Protein AF-A0A968XAH8-F1 (afdb_monomer_lite)

Structure (mmCIF, N/CA/C/O backbone):
data_AF-A0A968XAH8-F1
#
_entry.id   AF-A0A968XAH8-F1
#
loop_
_atom_site.group_PDB
_atom_site.id
_atom_site.type_symbol
_atom_site.label_atom_id
_atom_site.label_alt_id
_atom_site.label_comp_id
_atom_site.label_asym_id
_atom_site.label_entity_id
_atom_site.label_seq_id
_atom_site.pdbx_PDB_ins_code
_atom_site.Cartn_x
_atom_site.Cartn_y
_atom_site.Cartn_z
_atom_site.occupancy
_atom_site.B_iso_or_equiv
_atom_site.auth_seq_id
_atom_site.auth_comp_id
_atom_site.auth_asym_id
_atom_site.auth_atom_id
_atom_site.pdbx_PDB_model_num
ATOM 1 N N . MET A 1 1 ? 10.919 0.534 14.037 1.00 60.16 1 MET A N 1
ATOM 2 C CA . MET A 1 1 ? 9.702 1.360 13.883 1.00 60.16 1 MET A CA 1
ATOM 3 C C . MET A 1 1 ? 8.476 0.527 13.470 1.00 60.16 1 MET A C 1
ATOM 5 O O . MET A 1 1 ? 7.366 0.961 13.720 1.00 60.16 1 MET A O 1
ATOM 9 N N . GLU A 1 2 ? 8.632 -0.716 12.987 1.00 68.88 2 GLU A N 1
ATOM 10 C CA . GLU A 1 2 ? 7.507 -1.576 12.548 1.00 68.88 2 GLU A CA 1
ATOM 11 C C . GLU A 1 2 ? 6.913 -2.506 13.628 1.00 68.88 2 GLU A C 1
ATOM 13 O O . GLU A 1 2 ? 5.873 -3.126 13.426 1.00 68.88 2 GLU A O 1
ATOM 18 N N . THR A 1 3 ? 7.553 -2.665 14.789 1.00 80.31 3 THR A N 1
ATOM 19 C CA . THR A 1 3 ? 7.160 -3.690 15.779 1.00 80.31 3 THR A CA 1
ATOM 20 C C . THR A 1 3 ? 5.846 -3.393 16.501 1.00 80.31 3 THR A C 1
ATOM 22 O O . THR A 1 3 ? 5.262 -4.303 17.084 1.00 80.31 3 THR A O 1
ATOM 25 N N . GLN A 1 4 ? 5.355 -2.151 16.458 1.00 91.19 4 GLN A N 1
ATOM 26 C CA . GLN A 1 4 ? 4.144 -1.720 17.171 1.00 91.19 4 GLN A CA 1
ATOM 27 C C . GLN A 1 4 ? 2.951 -1.412 16.259 1.00 91.19 4 GLN A C 1
ATOM 29 O O . GLN A 1 4 ? 1.881 -1.096 16.767 1.00 91.19 4 GLN A O 1
ATOM 34 N N . ILE A 1 5 ? 3.095 -1.541 14.936 1.00 92.19 5 ILE A N 1
ATOM 35 C CA . ILE A 1 5 ? 2.035 -1.185 13.974 1.00 92.19 5 ILE A CA 1
ATOM 36 C C . ILE A 1 5 ? 0.753 -2.010 14.161 1.00 92.19 5 ILE A C 1
ATOM 38 O O . ILE A 1 5 ? -0.334 -1.523 13.890 1.00 92.19 5 ILE A O 1
ATOM 42 N N . HIS A 1 6 ? 0.861 -3.212 14.737 1.00 93.12 6 HIS A N 1
ATOM 43 C CA . HIS A 1 6 ? -0.275 -4.066 15.102 1.00 93.12 6 HIS A CA 1
ATOM 44 C C . HIS A 1 6 ? -1.239 -3.437 16.121 1.00 93.12 6 HIS A C 1
ATOM 46 O O . HIS A 1 6 ? -2.316 -3.970 16.360 1.00 93.12 6 HIS A O 1
ATOM 52 N N . ARG A 1 7 ? -0.846 -2.332 16.766 1.00 95.81 7 ARG A N 1
ATOM 53 C CA . ARG A 1 7 ? -1.687 -1.595 17.718 1.00 95.81 7 ARG A CA 1
ATOM 54 C C . ARG A 1 7 ? -2.614 -0.586 17.047 1.00 95.81 7 ARG A C 1
ATOM 56 O O . ARG A 1 7 ? -3.442 -0.000 17.737 1.00 95.81 7 ARG A O 1
ATOM 63 N N . ILE A 1 8 ? -2.461 -0.339 15.747 1.00 95.31 8 ILE A N 1
ATOM 64 C CA . ILE A 1 8 ? -3.372 0.525 14.998 1.00 95.31 8 ILE A CA 1
ATOM 65 C C . ILE A 1 8 ? -4.729 -0.181 14.922 1.00 95.31 8 ILE A C 1
ATOM 67 O O . ILE A 1 8 ? -4.826 -1.290 14.405 1.00 95.31 8 ILE A O 1
ATOM 71 N N . THR A 1 9 ? -5.765 0.462 15.462 1.00 95.56 9 THR A N 1
ATOM 72 C CA . THR A 1 9 ? -7.147 -0.050 15.482 1.00 95.56 9 THR A CA 1
ATOM 73 C C . THR A 1 9 ? -8.104 0.761 14.611 1.00 95.56 9 THR A C 1
ATOM 75 O O . THR A 1 9 ? -9.248 0.356 14.419 1.00 95.56 9 THR A O 1
ATOM 78 N N . ALA A 1 10 ? -7.663 1.910 14.094 1.00 96.31 10 ALA A N 1
ATOM 79 C CA . ALA A 1 10 ? -8.452 2.704 13.162 1.00 96.31 10 ALA A CA 1
ATOM 80 C C . ALA A 1 10 ? -8.539 2.004 11.790 1.00 96.31 10 ALA A C 1
ATOM 82 O O . ALA A 1 10 ? -7.567 1.350 11.388 1.00 96.31 10 ALA A O 1
ATOM 83 N N . PRO A 1 11 ? -9.648 2.170 11.040 1.00 97.00 11 PRO A N 1
ATOM 84 C CA . PRO A 1 11 ? -9.713 1.760 9.640 1.00 97.00 11 PRO A CA 1
ATOM 85 C C . PRO A 1 11 ? -8.512 2.312 8.870 1.00 97.00 11 PRO A C 1
ATOM 87 O O . PRO A 1 11 ? -8.232 3.508 8.923 1.00 97.00 11 PRO A O 1
ATOM 90 N N . THR A 1 12 ? -7.773 1.429 8.205 1.00 96.56 12 THR A N 1
ATOM 91 C CA . THR A 1 12 ? -6.490 1.772 7.586 1.00 96.56 12 THR A CA 1
ATOM 92 C C . THR A 1 12 ? -6.448 1.257 6.155 1.00 96.56 12 THR A C 1
ATOM 94 O O . THR A 1 12 ? -6.799 0.110 5.881 1.00 96.56 12 THR A O 1
ATOM 97 N N . THR A 1 13 ? -5.981 2.094 5.235 1.00 96.75 13 THR A N 1
ATOM 98 C CA . THR A 1 13 ? -5.600 1.681 3.883 1.00 96.75 13 THR A CA 1
ATOM 99 C C . THR A 1 13 ? -4.148 2.050 3.647 1.00 96.75 13 THR A C 1
ATOM 101 O O . THR A 1 13 ? -3.706 3.139 4.007 1.00 96.75 13 THR A O 1
ATOM 104 N N . ILE A 1 14 ? -3.404 1.104 3.089 1.00 95.69 14 ILE A N 1
ATOM 105 C CA . ILE A 1 14 ? -1.999 1.231 2.728 1.00 95.69 14 ILE A CA 1
ATOM 106 C C . ILE A 1 14 ? -1.955 1.318 1.210 1.00 95.69 14 ILE A C 1
ATOM 108 O O . ILE A 1 14 ? -2.519 0.459 0.537 1.00 95.69 14 ILE A O 1
ATOM 112 N N . VAL A 1 15 ? -1.296 2.346 0.687 1.00 94.94 15 VAL A N 1
ATOM 113 C CA . VAL A 1 15 ? -1.190 2.597 -0.752 1.00 94.94 15 VAL A CA 1
ATOM 114 C C . VAL A 1 15 ? 0.280 2.575 -1.146 1.00 94.94 15 VAL A C 1
ATOM 116 O O . VAL A 1 15 ? 1.102 3.187 -0.465 1.00 94.94 15 VAL A O 1
ATOM 119 N N . ILE A 1 16 ? 0.605 1.873 -2.230 1.00 95.12 16 ILE A N 1
ATOM 120 C CA . ILE A 1 16 ? 1.947 1.832 -2.820 1.00 95.12 16 ILE A CA 1
ATOM 121 C C . ILE A 1 16 ? 1.853 1.786 -4.345 1.00 95.12 16 ILE A C 1
ATOM 123 O O . ILE A 1 16 ? 0.920 1.199 -4.892 1.00 95.12 16 ILE A O 1
ATOM 127 N N . GLY A 1 17 ? 2.805 2.416 -5.028 1.00 93.81 17 GLY A N 1
ATOM 128 C CA . GLY A 1 17 ? 2.919 2.349 -6.480 1.00 93.81 17 GLY A CA 1
ATOM 129 C C . GLY A 1 17 ? 3.642 1.079 -6.930 1.00 93.81 17 GLY A C 1
ATOM 130 O O . GLY A 1 17 ? 4.593 0.647 -6.282 1.00 93.81 17 GLY A O 1
ATOM 131 N N . ASP A 1 18 ? 3.212 0.460 -8.030 1.00 92.44 18 ASP A N 1
ATOM 132 C CA . ASP A 1 18 ? 3.881 -0.729 -8.583 1.00 92.44 18 ASP A CA 1
ATOM 133 C C . ASP A 1 18 ? 5.246 -0.436 -9.234 1.00 92.44 18 ASP A C 1
ATOM 135 O O . ASP A 1 18 ? 6.003 -1.366 -9.518 1.00 92.44 18 ASP A O 1
ATOM 139 N N . GLN A 1 19 ? 5.574 0.843 -9.426 1.00 92.88 19 GLN A N 1
ATOM 140 C CA . GLN A 1 19 ? 6.862 1.338 -9.910 1.00 92.88 19 GLN A CA 1
ATOM 141 C C . GLN A 1 19 ? 7.650 2.067 -8.807 1.00 92.88 19 GLN A C 1
ATOM 143 O O . GLN A 1 19 ? 8.599 2.787 -9.111 1.00 92.88 19 GLN A O 1
ATOM 148 N N . ASP A 1 20 ? 7.278 1.901 -7.529 1.00 93.12 20 ASP A N 1
ATOM 149 C CA . ASP A 1 20 ? 8.074 2.408 -6.407 1.00 93.12 20 ASP A CA 1
ATOM 150 C C . ASP A 1 20 ? 9.403 1.633 -6.313 1.00 93.12 20 ASP A C 1
ATOM 152 O O . ASP A 1 20 ? 9.462 0.472 -5.900 1.00 93.12 20 ASP A O 1
ATOM 156 N N . ASP A 1 21 ? 10.487 2.281 -6.734 1.00 93.56 21 ASP A N 1
ATOM 157 C 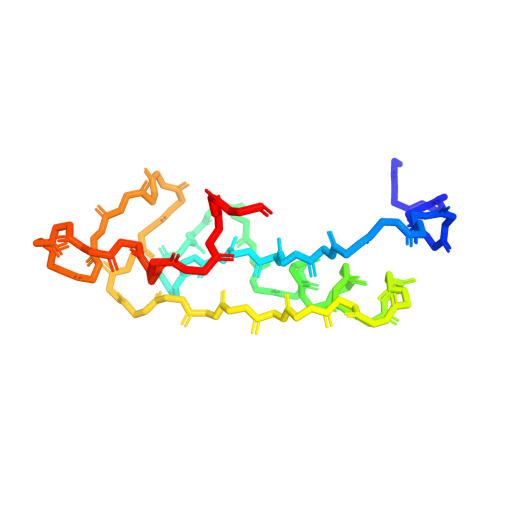CA . ASP A 1 21 ? 11.858 1.769 -6.682 1.00 93.56 21 ASP A CA 1
ATOM 158 C C . ASP A 1 21 ? 12.591 2.145 -5.381 1.00 93.56 21 ASP A C 1
ATOM 160 O O . ASP A 1 21 ? 13.713 1.693 -5.134 1.00 93.56 21 ASP A O 1
ATOM 164 N N . THR A 1 22 ? 11.950 2.952 -4.535 1.00 95.56 22 THR A N 1
ATOM 165 C CA . THR A 1 22 ? 12.495 3.470 -3.281 1.00 95.56 22 THR A CA 1
ATOM 166 C C . THR A 1 22 ? 12.063 2.598 -2.108 1.00 95.56 22 THR A C 1
ATOM 168 O O . THR A 1 22 ? 12.879 2.251 -1.250 1.00 95.56 22 THR A O 1
ATOM 171 N N . ILE A 1 23 ? 10.788 2.208 -2.080 1.00 92.88 23 ILE A N 1
ATOM 172 C CA . ILE A 1 23 ? 10.200 1.327 -1.078 1.00 92.88 23 ILE A CA 1
ATOM 173 C C . ILE A 1 23 ? 9.680 0.066 -1.776 1.00 92.88 23 ILE A C 1
ATOM 175 O O . ILE A 1 23 ? 8.682 0.121 -2.488 1.00 92.88 23 ILE A O 1
ATOM 179 N N . PRO A 1 24 ? 10.298 -1.106 -1.558 1.00 92.38 24 PRO A N 1
ATOM 180 C CA . PRO A 1 24 ? 9.822 -2.335 -2.176 1.00 92.38 24 PRO A CA 1
ATOM 181 C C . PRO A 1 24 ? 8.451 -2.762 -1.634 1.00 92.38 24 PRO A C 1
ATOM 183 O O . PRO A 1 24 ? 8.167 -2.627 -0.440 1.00 92.38 24 PRO A O 1
ATOM 186 N N . LEU A 1 25 ? 7.645 -3.386 -2.503 1.00 93.62 25 LEU A N 1
ATOM 187 C CA . LEU A 1 25 ? 6.278 -3.853 -2.221 1.00 93.62 25 LEU A CA 1
ATOM 188 C C . LEU A 1 25 ? 6.128 -4.592 -0.879 1.00 93.62 25 LEU A C 1
ATOM 190 O O . LEU A 1 25 ? 5.160 -4.365 -0.151 1.00 93.62 25 LEU A O 1
ATOM 194 N N . TRP A 1 26 ? 7.102 -5.430 -0.511 1.00 94.75 26 TRP A N 1
ATOM 195 C CA . TRP A 1 26 ? 7.036 -6.236 0.712 1.00 94.75 26 TRP A CA 1
ATOM 196 C C . TRP A 1 26 ? 6.905 -5.400 1.998 1.00 94.75 26 TRP A C 1
ATOM 198 O O . TRP A 1 26 ? 6.372 -5.893 2.998 1.00 94.75 26 TRP A O 1
ATOM 208 N N . HIS A 1 27 ? 7.337 -4.134 2.004 1.00 93.75 27 HIS A N 1
ATOM 209 C CA . HIS A 1 27 ? 7.105 -3.241 3.143 1.00 93.75 27 HIS A CA 1
ATOM 210 C C . HIS A 1 27 ? 5.615 -2.926 3.316 1.00 93.75 27 HIS A C 1
ATOM 212 O O . HIS A 1 27 ? 5.086 -3.032 4.424 1.00 93.75 27 HIS A O 1
ATOM 218 N N . ALA A 1 28 ? 4.915 -2.601 2.226 1.00 95.25 28 ALA A N 1
ATOM 219 C CA . ALA A 1 28 ? 3.477 -2.355 2.256 1.00 95.25 28 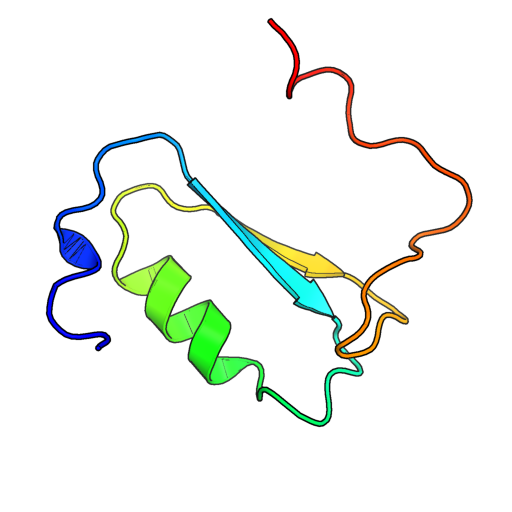ALA A CA 1
ATOM 220 C C . ALA A 1 28 ? 2.697 -3.634 2.613 1.00 95.25 28 ALA A C 1
ATOM 222 O O . ALA A 1 28 ? 1.776 -3.589 3.432 1.00 95.25 28 ALA A O 1
ATOM 223 N N . GLU A 1 29 ? 3.124 -4.792 2.097 1.00 95.81 29 GLU A N 1
ATOM 224 C CA . GLU A 1 29 ? 2.575 -6.102 2.480 1.00 95.81 29 GLU A CA 1
ATOM 225 C C . GLU A 1 29 ? 2.765 -6.389 3.973 1.00 95.81 29 GLU A C 1
ATOM 227 O O . GLU A 1 29 ? 1.854 -6.876 4.643 1.00 95.81 29 GLU A O 1
ATOM 232 N N . THR A 1 30 ? 3.929 -6.049 4.533 1.00 94.88 30 THR A N 1
ATOM 233 C CA . THR A 1 30 ? 4.201 -6.212 5.966 1.00 94.88 30 THR A CA 1
ATOM 234 C C . THR A 1 30 ? 3.208 -5.414 6.806 1.00 94.88 30 THR A C 1
ATOM 236 O O . THR A 1 30 ? 2.735 -5.911 7.831 1.00 94.88 30 THR A O 1
ATOM 239 N N . TYR A 1 31 ? 2.849 -4.204 6.378 1.00 95.00 31 TYR A N 1
ATOM 240 C CA . TYR A 1 31 ? 1.853 -3.387 7.070 1.00 95.00 31 TYR A CA 1
ATOM 241 C C . TYR A 1 31 ? 0.445 -3.956 6.907 1.00 95.00 31 TYR A C 1
ATOM 243 O O . TYR A 1 31 ? -0.261 -4.089 7.907 1.00 95.00 31 TYR A O 1
ATOM 251 N N . GLY A 1 32 ? 0.068 -4.372 5.694 1.00 95.19 32 GLY A N 1
ATOM 252 C CA . GLY A 1 32 ? -1.251 -4.948 5.413 1.00 95.19 32 GLY A CA 1
ATOM 253 C C . GLY A 1 32 ? -1.505 -6.228 6.205 1.00 95.19 32 GLY A C 1
ATOM 254 O O . GLY A 1 32 ? -2.600 -6.445 6.709 1.00 95.19 32 GLY A O 1
ATOM 255 N N . ASN A 1 33 ? -0.457 -7.026 6.413 1.00 95.06 33 ASN A N 1
ATOM 256 C CA . ASN A 1 33 ? -0.525 -8.258 7.194 1.00 95.06 33 ASN A CA 1
ATOM 257 C C . ASN A 1 33 ? -0.506 -8.035 8.713 1.00 95.06 33 ASN A C 1
ATOM 259 O O . ASN A 1 33 ? -0.883 -8.930 9.470 1.00 95.06 33 ASN A O 1
ATOM 263 N N . ARG A 1 34 ? -0.017 -6.882 9.187 1.00 95.56 34 ARG A N 1
ATOM 264 C CA . ARG A 1 34 ? 0.168 -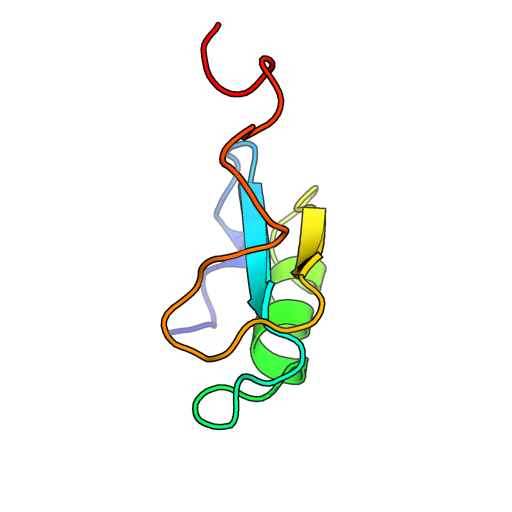6.622 10.624 1.00 95.56 34 ARG A CA 1
ATOM 265 C C . ARG A 1 34 ? -0.874 -5.702 11.232 1.00 95.56 34 ARG A C 1
ATOM 267 O O . ARG A 1 34 ? -1.102 -5.803 12.434 1.00 95.56 34 ARG A O 1
ATOM 274 N N . ILE A 1 35 ? -1.473 -4.812 10.452 1.00 96.12 35 ILE A N 1
ATOM 275 C CA . ILE A 1 35 ? -2.553 -3.940 10.910 1.00 96.12 35 ILE A CA 1
ATOM 276 C C . ILE A 1 35 ? -3.871 -4.690 10.706 1.00 96.12 35 ILE A C 1
ATOM 278 O O . ILE A 1 35 ? -4.237 -5.036 9.584 1.00 96.12 35 ILE A O 1
ATOM 282 N N . GLN A 1 36 ? -4.583 -4.973 11.798 1.00 95.00 36 GLN A N 1
ATOM 283 C CA . GLN A 1 36 ? -5.819 -5.748 11.737 1.00 95.00 36 GLN A CA 1
ATOM 284 C C . GLN A 1 36 ? -6.874 -5.022 10.890 1.00 95.00 36 GLN A C 1
ATOM 286 O O . GLN A 1 36 ? -7.279 -3.909 11.211 1.00 95.00 36 GLN A O 1
ATO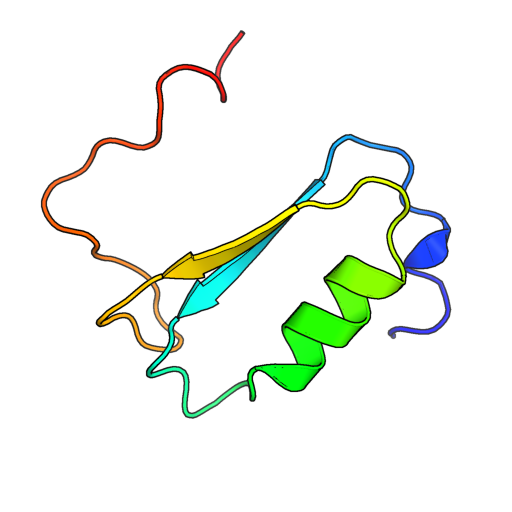M 291 N N . GLY A 1 37 ? -7.351 -5.684 9.833 1.00 95.38 37 GLY A N 1
ATOM 292 C CA . GLY A 1 37 ? -8.384 -5.142 8.948 1.00 95.38 37 GLY A CA 1
ATOM 293 C C . GLY A 1 37 ? -7.888 -4.081 7.963 1.00 95.38 37 GLY A C 1
ATOM 294 O O . GLY A 1 37 ? -8.717 -3.413 7.350 1.00 95.38 37 GLY A O 1
ATOM 295 N N . ALA A 1 38 ? -6.571 -3.911 7.806 1.00 97.12 38 ALA A N 1
ATOM 296 C CA . ALA A 1 38 ? -6.036 -3.018 6.790 1.00 97.12 38 ALA A CA 1
ATOM 297 C C . ALA A 1 38 ? -6.299 -3.538 5.372 1.00 97.12 38 ALA A C 1
ATOM 299 O O . ALA A 1 38 ? -6.287 -4.742 5.110 1.00 97.12 38 ALA A O 1
ATOM 300 N N . ILE A 1 39 ? -6.492 -2.597 4.452 1.00 97.38 39 ILE A N 1
ATOM 301 C CA . ILE A 1 39 ? -6.574 -2.852 3.014 1.00 97.38 39 ILE A CA 1
ATOM 302 C C . ILE A 1 39 ? -5.250 -2.415 2.388 1.00 97.38 39 ILE A C 1
ATOM 304 O O . ILE A 1 39 ? -4.763 -1.325 2.685 1.00 97.38 39 ILE A O 1
ATOM 308 N N . LEU A 1 40 ? -4.669 -3.256 1.534 1.00 96.38 40 LEU A N 1
ATOM 309 C CA . LEU A 1 40 ? -3.517 -2.900 0.709 1.00 96.38 40 LEU A CA 1
ATOM 310 C C . LEU A 1 40 ? -3.988 -2.619 -0.718 1.00 96.38 40 LEU A C 1
ATOM 312 O O . LEU A 1 40 ? -4.556 -3.496 -1.367 1.00 96.38 40 LEU A O 1
ATOM 316 N N . GLU A 1 41 ? -3.713 -1.415 -1.206 1.00 95.56 41 GLU A N 1
ATOM 317 C CA . GLU A 1 41 ? -3.915 -1.023 -2.594 1.00 95.56 41 GLU A CA 1
ATOM 318 C C . GLU A 1 41 ? -2.567 -0.826 -3.289 1.00 95.56 41 GLU A C 1
ATOM 320 O O . GLU A 1 41 ? -1.770 0.032 -2.909 1.00 95.56 41 GLU A O 1
ATOM 325 N N . VAL A 1 42 ? -2.332 -1.612 -4.340 1.00 93.94 42 VAL A N 1
ATOM 326 C CA . VAL A 1 42 ? -1.200 -1.414 -5.249 1.00 93.94 42 VAL A CA 1
ATOM 327 C C . VAL A 1 42 ? -1.705 -0.641 -6.461 1.00 93.94 42 VAL A C 1
ATOM 329 O O . VAL A 1 42 ? -2.588 -1.112 -7.184 1.00 93.94 42 VAL A O 1
ATOM 332 N N . TRP A 1 43 ? -1.199 0.572 -6.647 1.00 93.12 43 TRP A N 1
ATOM 333 C CA . TRP A 1 43 ? -1.613 1.458 -7.726 1.00 93.12 43 TRP A CA 1
ATOM 334 C C . TRP A 1 43 ? -0.714 1.260 -8.950 1.00 93.12 43 TRP A C 1
ATOM 336 O O . TRP A 1 43 ? 0.503 1.394 -8.821 1.00 93.12 43 TRP A O 1
ATOM 346 N N . PRO A 1 44 ? -1.295 0.940 -10.123 1.00 88.56 44 PRO A N 1
ATOM 347 C CA . PRO A 1 44 ? -0.521 0.737 -11.337 1.00 88.56 44 PRO A CA 1
ATOM 348 C C . PRO A 1 44 ? 0.033 2.058 -11.870 1.00 88.56 44 PRO A C 1
ATOM 350 O O . PRO A 1 44 ? -0.611 3.102 -11.728 1.00 88.56 44 PRO A O 1
ATOM 353 N N . ASP A 1 45 ? 1.188 1.983 -12.5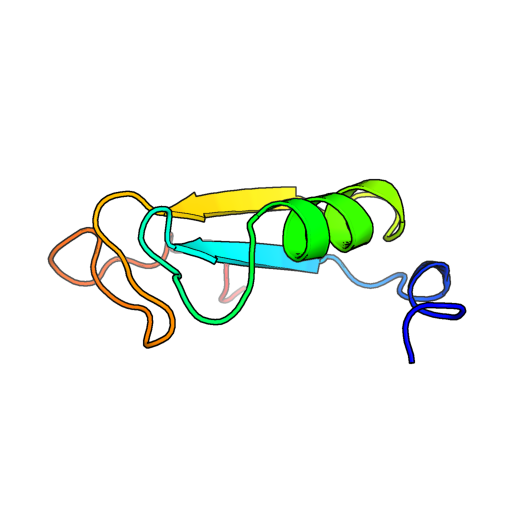23 1.00 88.12 45 ASP A N 1
ATOM 354 C CA . ASP A 1 45 ? 1.872 3.098 -13.183 1.00 88.12 45 ASP A CA 1
ATOM 355 C C . ASP A 1 45 ? 2.201 4.266 -12.241 1.00 88.12 45 ASP A C 1
ATOM 357 O O . ASP A 1 45 ? 2.214 5.432 -12.641 1.00 88.12 45 ASP A O 1
ATOM 361 N N . CYS A 1 46 ? 2.446 3.954 -10.967 1.00 90.00 46 CYS A N 1
ATOM 362 C CA . CYS A 1 46 ? 2.772 4.940 -9.945 1.00 90.00 46 CYS A CA 1
ATOM 363 C C . CYS A 1 46 ? 4.134 4.629 -9.316 1.00 90.00 46 CYS A C 1
ATOM 365 O O . CYS A 1 46 ? 4.402 3.486 -8.948 1.00 90.00 46 CYS A O 1
ATOM 367 N N . ASP A 1 47 ? 4.972 5.653 -9.162 1.00 91.56 47 ASP A N 1
ATOM 368 C CA . ASP A 1 47 ? 6.253 5.567 -8.460 1.00 91.56 47 ASP A CA 1
ATOM 369 C C . ASP A 1 47 ? 6.114 5.956 -6.974 1.00 91.56 47 ASP A C 1
ATOM 371 O O . ASP A 1 47 ? 5.006 6.162 -6.460 1.00 91.56 47 ASP A O 1
ATOM 375 N N . HIS A 1 48 ? 7.250 6.083 -6.280 1.00 92.31 48 HIS A N 1
ATOM 376 C CA . HIS A 1 48 ? 7.317 6.503 -4.877 1.00 92.31 48 HIS A CA 1
ATOM 377 C C . HIS A 1 48 ? 6.587 7.824 -4.586 1.00 92.31 48 HIS A C 1
ATOM 379 O O . HIS A 1 48 ? 6.119 8.070 -3.473 1.00 92.31 48 HIS A O 1
ATOM 385 N N . SER A 1 49 ? 6.492 8.693 -5.590 1.00 88.25 49 SER A N 1
ATOM 386 C CA . SER A 1 49 ? 5.953 10.040 -5.462 1.00 88.25 49 SER A CA 1
ATOM 387 C C . SER A 1 49 ? 4.436 10.120 -5.673 1.00 88.25 49 SER A C 1
ATOM 389 O O . SER A 1 49 ? 3.944 11.246 -5.672 1.00 88.25 49 SER A O 1
ATOM 391 N N . LEU A 1 50 ? 3.720 8.989 -5.866 1.00 77.06 50 LEU A N 1
ATOM 392 C CA . LEU A 1 50 ? 2.243 8.829 -5.955 1.00 77.06 50 LEU A CA 1
ATOM 393 C C . LEU A 1 50 ? 1.470 10.165 -6.162 1.00 77.06 50 LEU A C 1
ATOM 395 O O . LEU A 1 50 ? 1.237 10.863 -5.169 1.00 77.06 50 LEU A O 1
ATOM 399 N N . PRO A 1 51 ? 0.995 10.565 -7.368 1.00 62.28 51 PRO A N 1
ATOM 400 C CA . PRO A 1 51 ? -0.032 9.838 -8.143 1.00 62.28 51 PRO A CA 1
ATOM 401 C C . PRO A 1 51 ? 0.245 9.793 -9.678 1.00 62.28 51 PRO A C 1
ATOM 403 O O . PRO A 1 51 ? 0.952 10.631 -10.225 1.00 62.28 51 PRO A O 1
ATOM 406 N N . THR A 1 52 ? -0.345 8.883 -10.469 1.00 53.22 52 THR A N 1
ATOM 407 C CA . THR A 1 52 ? -1.753 8.947 -10.921 1.00 53.22 52 THR A CA 1
ATOM 408 C C . THR A 1 52 ? -2.269 7.622 -11.492 1.00 53.22 52 THR A C 1
ATOM 410 O O . THR A 1 52 ? -1.759 7.133 -12.492 1.00 53.22 52 THR A O 1
ATOM 413 N N . LYS A 1 53 ? -3.435 7.159 -11.014 1.00 51.19 53 LYS A N 1
ATOM 414 C CA . LYS A 1 53 ? -4.368 6.393 -11.859 1.00 51.19 53 LYS A CA 1
ATOM 415 C C . LYS A 1 53 ? -5.296 7.384 -12.572 1.00 51.19 53 LYS A C 1
ATOM 417 O O . LYS A 1 53 ? -6.447 7.561 -12.184 1.00 51.19 53 LYS A O 1
ATOM 422 N N . GLY A 1 54 ? -4.744 8.087 -13.566 1.00 50.03 54 GLY A N 1
ATOM 423 C CA . GLY A 1 54 ? -5.363 9.266 -14.191 1.00 50.03 54 GLY A CA 1
ATOM 424 C C . GLY A 1 54 ? -5.523 10.445 -13.211 1.00 50.03 54 GLY A C 1
ATOM 425 O O . GLY A 1 54 ? -5.286 10.332 -12.019 1.00 50.03 54 GLY A O 1
ATOM 426 N N . ALA A 1 55 ? -5.895 11.641 -13.650 1.00 55.16 55 ALA A N 1
ATOM 427 C CA . ALA A 1 55 ? -7.305 12.010 -13.525 1.00 55.16 55 ALA A CA 1
ATOM 428 C C . ALA A 1 55 ? -7.886 11.702 -12.120 1.00 55.16 55 ALA A C 1
ATOM 430 O O . ALA A 1 55 ? -8.356 10.599 -11.866 1.00 55.16 55 ALA A O 1
ATOM 431 N N . ILE A 1 56 ? -7.850 12.676 -11.202 1.00 45.91 56 ILE A N 1
ATOM 432 C CA . ILE A 1 56 ? -8.439 12.577 -9.854 1.00 45.91 56 ILE A CA 1
ATOM 433 C C . ILE A 1 56 ? -9.842 11.955 -9.900 1.00 45.91 56 ILE A C 1
ATOM 435 O O . ILE A 1 56 ? -10.773 12.540 -10.450 1.00 45.91 56 ILE A O 1
ATOM 439 N N . ALA A 1 57 ? -10.004 10.836 -9.204 1.00 46.69 57 ALA A N 1
ATOM 440 C CA . ALA A 1 57 ? -11.172 10.568 -8.380 1.00 46.69 57 ALA A CA 1
ATOM 441 C C . ALA A 1 57 ? -10.750 9.580 -7.289 1.00 46.69 57 ALA A C 1
ATOM 443 O O . ALA A 1 57 ? -10.847 8.367 -7.466 1.00 46.69 57 ALA A O 1
ATOM 444 N N . LEU A 1 58 ? -10.280 10.100 -6.148 1.00 54.09 58 LEU A N 1
ATOM 445 C CA . LEU A 1 58 ? -10.351 9.312 -4.920 1.00 54.09 58 LEU A CA 1
ATOM 446 C C . LEU A 1 58 ? -11.828 8.908 -4.743 1.00 54.09 58 LEU A C 1
ATOM 448 O O . LEU A 1 58 ? -12.704 9.772 -4.892 1.00 54.09 58 LEU A O 1
ATOM 452 N N . PRO A 1 59 ? -12.141 7.623 -4.513 1.00 48.53 59 PRO A N 1
ATOM 453 C CA . PRO A 1 59 ? -13.519 7.184 -4.358 1.00 48.53 59 PRO A CA 1
ATOM 454 C C . PRO A 1 59 ? -14.196 7.986 -3.241 1.00 48.53 59 PRO A C 1
ATOM 456 O O . PRO A 1 59 ? -13.618 8.207 -2.180 1.00 48.53 59 PRO A O 1
ATOM 459 N N . ARG A 1 60 ? -15.429 8.441 -3.501 1.00 50.00 60 ARG A N 1
ATOM 460 C CA . ARG A 1 60 ? -16.238 9.353 -2.663 1.00 50.00 60 ARG A CA 1
ATOM 461 C C . ARG A 1 60 ? -16.517 8.872 -1.224 1.00 50.00 60 ARG A C 1
ATOM 463 O O . ARG A 1 60 ? -17.261 9.533 -0.521 1.00 50.00 60 ARG A O 1
ATOM 470 N N . SER A 1 61 ? -15.959 7.749 -0.788 1.00 51.44 61 SER A N 1
ATOM 471 C CA . SER A 1 61 ? -16.200 7.131 0.520 1.00 51.44 61 SER A CA 1
ATOM 472 C C . SER A 1 61 ? -15.175 7.500 1.600 1.00 51.44 61 SER A C 1
ATOM 474 O O . SER A 1 61 ? -15.241 6.963 2.697 1.00 51.44 61 SER A O 1
ATOM 476 N N . TRP A 1 62 ? -14.219 8.386 1.309 1.00 48.78 62 TRP A N 1
ATOM 477 C CA . TRP A 1 62 ? -13.194 8.843 2.262 1.00 48.78 62 TRP A CA 1
ATOM 478 C C . TRP A 1 62 ? -13.517 10.218 2.878 1.00 48.78 62 TRP A C 1
ATOM 480 O O . TRP A 1 62 ? -12.609 10.970 3.229 1.00 48.78 62 TRP A O 1
ATOM 490 N N . GLY A 1 63 ? -14.802 10.580 2.953 1.00 47.50 63 GLY A N 1
ATOM 491 C CA . GLY A 1 63 ? -15.246 11.915 3.360 1.00 47.50 63 GLY A CA 1
ATOM 492 C C . GLY A 1 63 ? -16.647 11.989 3.968 1.00 47.50 63 GLY A C 1
ATOM 493 O O . GLY A 1 63 ? -17.270 13.036 3.821 1.00 47.50 63 GLY A O 1
ATOM 494 N N . ASP A 1 64 ? -17.106 10.925 4.634 1.00 37.72 64 ASP A N 1
ATOM 495 C CA . ASP A 1 64 ? -18.285 10.948 5.518 1.00 37.72 64 ASP A CA 1
ATOM 496 C C . ASP A 1 64 ? -17.882 10.586 6.957 1.00 37.72 64 ASP A C 1
ATOM 498 O O . ASP A 1 64 ? -17.131 9.595 7.128 1.00 37.72 64 ASP A O 1
#

Sequence (64 aa):
METQIHRITAPTTIVIGDQDDTIPLWHAETYG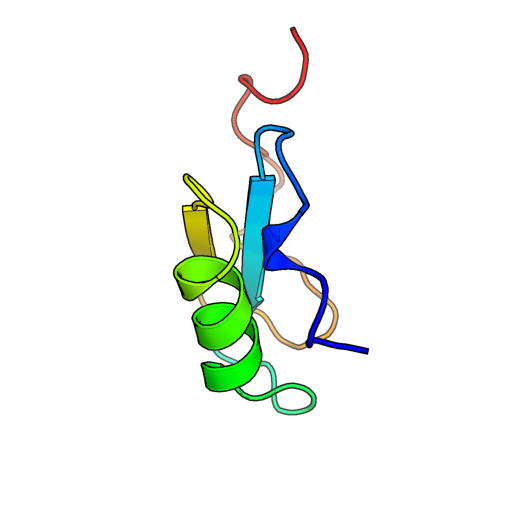NRIQGAILEVWPDCDHSLPTKGAIALPRSWGD

Foldseek 3Di:
DLPCLLVDPDAAEQEAEPAAPPDDPVVSVSNQVRHPNYHYYYHYPDYPVDDDPPDDDPDPPPPD

Radius of gyration: 12.79 Å; chains: 1; bounding box: 31×21×32 Å

pLDDT: mean 83.11, std 18.61, range [37.72, 97.38]

Secondary structure (DSSP, 8-state):
--TTGGG--S--EEEEETT-SSS-HHHHHHHHHHSTTPEEEEETT--TT---SSS----TTS--